Protein AF-A0A9X3PUH5-F1 (afdb_monomer)

Solvent-accessible surface area (backbone atoms only — not comparable to full-atom values): 4680 Å² total; per-residue (Å²): 133,56,73,70,54,30,63,74,72,67,54,59,85,87,54,83,52,70,69,60,52,54,54,50,45,68,66,45,50,65,56,52,54,53,59,71,72,48,62,94,79,75,66,82,74,56,64,90,92,58,87,56,35,71,67,63,54,52,60,34,46,77,75,77,41,75,77,88,76,79,119

Mean predicted aligned error: 8.76 Å

Radius of gyration: 18.56 Å; Cα contacts (8 Å, |Δi|>4): 20; chains: 1; bounding box: 44×30×36 Å

pLDDT: mean 83.21, std 11.69, range [57.34, 95.56]

Secondary structure (DSSP, 8-state):
--HHHHHHHT--TTSPPHHHHHHHHHHHHHHHHHHHHSPTT-SPP--TTSS--HHHHHHHHTTT---S---

Sequence (71 aa):
ETLLHDCLAGDATLFRRADSVELSWKVMDPILDVWKALPSGSVPKYEAGTWGPREADELLQRDGRQWRNPS

Foldseek 3Di:
DPVVVCVVVVNCPPPDDPVNVVVVCVVCVVVVVVVVPDDPPPDDDDDPPFLGDPVVQVVQVVVPGGDDDRD

Structure (mmCIF, N/CA/C/O backbone):
data_AF-A0A9X3PUH5-F1
#
_entry.id   AF-A0A9X3PUH5-F1
#
loop_
_atom_site.group_PDB
_atom_site.id
_atom_site.type_symbol
_atom_site.label_atom_id
_atom_site.label_alt_id
_atom_site.label_comp_id
_atom_site.label_asym_id
_atom_site.label_entity_id
_atom_site.label_seq_id
_atom_site.pdbx_PDB_ins_code
_atom_site.Cartn_x
_atom_site.Cartn_y
_atom_site.Cartn_z
_atom_site.occupancy
_atom_site.B_iso_or_equiv
_atom_site.auth_seq_id
_atom_site.auth_comp_id
_atom_site.auth_asym_id
_atom_site.auth_atom_id
_atom_site.pdbx_PDB_model_num
ATOM 1 N N . GLU A 1 1 ? 25.743 -7.576 0.177 1.00 57.34 1 GLU A N 1
ATOM 2 C CA . GLU A 1 1 ? 25.586 -6.476 -0.792 1.00 57.34 1 GLU A CA 1
ATOM 3 C C . GLU A 1 1 ? 25.353 -7.119 -2.150 1.00 57.34 1 GLU A C 1
ATOM 5 O O . GLU A 1 1 ? 26.262 -7.758 -2.654 1.00 57.34 1 GLU A O 1
ATOM 10 N N . THR A 1 2 ? 24.110 -7.108 -2.639 1.00 63.25 2 THR A N 1
ATOM 11 C CA . THR A 1 2 ? 23.666 -8.025 -3.715 1.00 63.25 2 THR A CA 1
ATOM 12 C C . THR A 1 2 ? 23.198 -7.251 -4.948 1.00 63.25 2 THR A C 1
ATOM 14 O O . THR A 1 2 ? 23.682 -7.493 -6.041 1.00 63.25 2 THR A O 1
ATOM 17 N N . LEU A 1 3 ? 22.409 -6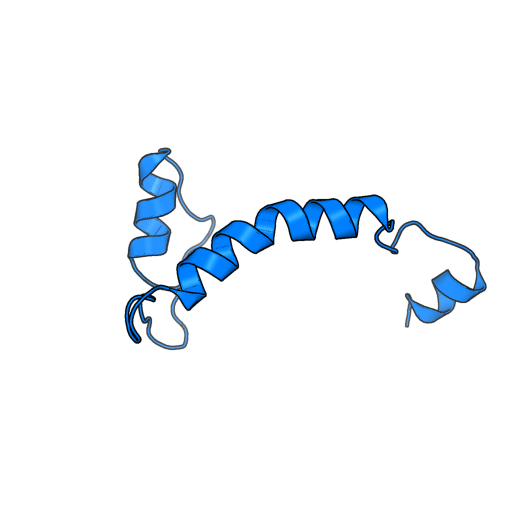.186 -4.760 1.00 70.88 3 LEU A N 1
ATOM 18 C CA . LEU A 1 3 ? 21.921 -5.333 -5.856 1.00 70.88 3 LEU A CA 1
ATOM 19 C C . LEU A 1 3 ? 23.036 -4.691 -6.705 1.00 70.88 3 LEU A C 1
ATOM 21 O O . LEU A 1 3 ? 22.915 -4.620 -7.922 1.00 70.88 3 LEU A O 1
ATOM 25 N N . LEU A 1 4 ? 24.125 -4.231 -6.077 1.00 68.31 4 LEU A N 1
ATOM 26 C CA . LEU A 1 4 ? 25.273 -3.647 -6.787 1.00 68.31 4 LEU A CA 1
ATOM 27 C C . LEU A 1 4 ? 26.075 -4.700 -7.565 1.00 68.31 4 LEU A C 1
ATOM 29 O O . LEU A 1 4 ? 26.533 -4.426 -8.671 1.00 68.31 4 LEU A O 1
ATOM 33 N N . HIS A 1 5 ? 26.217 -5.901 -7.003 1.00 69.44 5 HIS A N 1
ATOM 34 C CA . HIS A 1 5 ? 26.874 -7.027 -7.662 1.00 69.44 5 HIS A CA 1
ATOM 35 C C . HIS A 1 5 ? 26.075 -7.489 -8.892 1.00 69.44 5 HIS A C 1
ATOM 37 O O . HIS A 1 5 ? 26.651 -7.689 -9.960 1.00 69.44 5 HIS A O 1
ATOM 43 N N . ASP A 1 6 ? 24.748 -7.558 -8.780 1.00 60.88 6 ASP A N 1
ATOM 44 C CA . ASP A 1 6 ? 23.867 -8.021 -9.859 1.00 60.88 6 ASP A CA 1
ATOM 45 C C . ASP A 1 6 ? 23.785 -7.010 -11.018 1.00 60.88 6 ASP A C 1
ATOM 47 O O . ASP A 1 6 ? 23.773 -7.4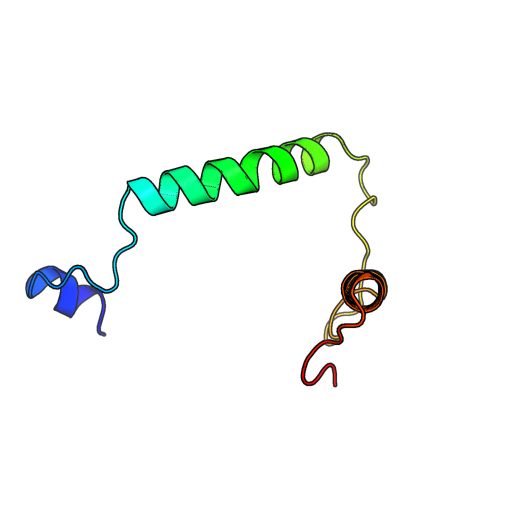08 -12.184 1.00 60.88 6 ASP A O 1
ATOM 51 N N . CYS A 1 7 ? 23.869 -5.703 -10.725 1.00 60.41 7 CYS A N 1
ATOM 52 C CA . CYS A 1 7 ? 24.062 -4.656 -11.739 1.00 60.41 7 CYS A CA 1
ATOM 53 C C . CYS A 1 7 ? 25.323 -4.882 -12.588 1.00 60.41 7 CYS A C 1
ATOM 55 O O . CYS A 1 7 ? 25.289 -4.711 -13.805 1.00 60.41 7 CYS A O 1
ATOM 57 N N . LEU A 1 8 ? 26.444 -5.229 -11.945 1.00 67.00 8 LEU A N 1
ATOM 58 C CA . LEU A 1 8 ? 27.737 -5.421 -12.612 1.00 67.00 8 LEU A CA 1
ATOM 59 C C . LEU A 1 8 ? 27.795 -6.747 -13.383 1.00 67.00 8 LEU A C 1
ATOM 61 O O . LEU A 1 8 ? 28.451 -6.821 -14.419 1.00 67.00 8 LEU A O 1
ATOM 65 N N . ALA A 1 9 ? 27.088 -7.771 -12.899 1.00 73.75 9 ALA A N 1
ATOM 66 C CA . ALA A 1 9 ? 26.954 -9.071 -13.554 1.00 73.75 9 ALA A CA 1
ATOM 67 C C . ALA A 1 9 ? 25.931 -9.076 -14.711 1.00 73.75 9 ALA A C 1
ATOM 69 O O . ALA A 1 9 ? 25.856 -10.055 -15.452 1.00 73.75 9 ALA A O 1
ATOM 70 N N . GLY A 1 10 ? 25.159 -7.994 -14.885 1.00 60.31 10 GLY A N 1
ATOM 71 C CA . GLY A 1 10 ? 24.127 -7.881 -15.919 1.00 60.31 10 GLY A CA 1
ATOM 72 C C . GLY A 1 10 ? 22.870 -8.710 -15.638 1.00 60.31 10 GLY A C 1
ATOM 73 O O . GLY A 1 10 ? 22.093 -8.966 -16.560 1.00 60.31 10 GLY A O 1
ATOM 74 N N . ASP A 1 11 ? 22.656 -9.132 -14.388 1.00 61.78 11 ASP A N 1
ATOM 75 C CA . ASP A 1 11 ? 21.472 -9.893 -14.000 1.00 61.78 11 ASP A CA 1
ATOM 76 C C . ASP A 1 11 ? 20.308 -8.944 -13.680 1.00 61.78 11 ASP A C 1
ATOM 78 O O . ASP A 1 11 ? 20.257 -8.271 -12.649 1.00 61.78 11 ASP A O 1
ATOM 82 N N . ALA A 1 12 ? 19.350 -8.884 -14.605 1.00 62.47 12 ALA A N 1
ATOM 83 C CA . ALA A 1 12 ? 18.183 -8.018 -14.510 1.00 62.47 12 ALA A CA 1
ATOM 84 C C . ALA A 1 12 ? 17.015 -8.624 -13.701 1.00 62.47 12 ALA A C 1
ATOM 86 O O . ALA A 1 12 ? 15.963 -7.992 -13.608 1.00 62.47 12 ALA A O 1
ATOM 87 N N . THR A 1 13 ? 17.142 -9.831 -13.130 1.00 67.12 13 THR A N 1
ATOM 88 C CA . THR A 1 13 ? 16.014 -10.531 -12.474 1.00 67.12 13 THR A CA 1
ATOM 89 C C . THR A 1 13 ? 15.449 -9.809 -11.252 1.00 67.12 13 THR A C 1
ATOM 91 O O . THR A 1 13 ? 14.250 -9.910 -10.985 1.00 67.12 13 THR A O 1
ATOM 94 N N . LEU A 1 14 ? 16.270 -9.041 -10.533 1.00 65.38 14 LEU A N 1
ATOM 95 C CA . LEU A 1 14 ? 15.836 -8.258 -9.371 1.00 65.38 14 LEU A CA 1
ATOM 96 C C . LEU A 1 14 ? 15.362 -6.840 -9.725 1.00 65.38 14 LEU A C 1
ATOM 98 O O . LEU A 1 14 ? 14.897 -6.110 -8.847 1.00 65.38 14 LEU A O 1
ATOM 102 N N . PHE A 1 15 ? 15.439 -6.444 -10.998 1.00 70.50 15 PHE A N 1
ATOM 103 C CA . PHE A 1 15 ? 15.024 -5.120 -11.446 1.00 70.50 15 PHE A CA 1
ATOM 104 C C . PHE A 1 15 ? 13.609 -5.159 -12.018 1.00 70.50 15 PHE A C 1
ATOM 106 O O . PHE A 1 15 ? 13.257 -5.972 -12.874 1.00 70.50 15 PHE A O 1
ATOM 113 N N . ARG A 1 16 ? 12.765 -4.234 -11.551 1.00 67.56 16 ARG A N 1
ATOM 114 C CA . ARG A 1 16 ? 11.424 -4.049 -12.111 1.00 67.56 16 ARG A CA 1
ATOM 115 C C . ARG A 1 16 ? 11.562 -3.484 -13.520 1.00 67.56 16 ARG A C 1
ATOM 117 O O . ARG A 1 16 ? 12.156 -2.428 -13.720 1.00 67.56 16 ARG A O 1
ATOM 124 N N . ARG A 1 17 ? 10.992 -4.186 -14.497 1.00 78.94 17 ARG A N 1
ATOM 125 C CA . ARG A 1 17 ? 10.915 -3.723 -15.886 1.00 78.94 17 ARG A CA 1
ATOM 126 C C . ARG A 1 17 ? 10.036 -2.469 -15.973 1.00 78.94 17 ARG A C 1
ATOM 128 O O . ARG A 1 17 ? 9.090 -2.332 -15.194 1.00 78.94 17 ARG A O 1
ATOM 135 N N . ALA A 1 18 ? 10.331 -1.568 -16.909 1.00 77.88 18 ALA A N 1
ATOM 136 C CA . ALA A 1 18 ? 9.634 -0.282 -17.033 1.00 77.88 18 ALA A CA 1
ATOM 137 C C . ALA A 1 18 ? 8.110 -0.435 -17.222 1.00 77.88 18 ALA A C 1
ATOM 139 O O . ALA A 1 18 ? 7.334 0.246 -16.557 1.00 77.88 18 ALA A O 1
ATOM 140 N N . ASP A 1 19 ? 7.683 -1.410 -18.027 1.00 80.69 19 ASP A N 1
ATOM 141 C CA . ASP A 1 19 ? 6.273 -1.772 -18.230 1.00 80.69 19 ASP A CA 1
ATOM 142 C C . ASP A 1 19 ? 5.556 -2.147 -16.918 1.00 80.69 19 ASP A C 1
ATOM 144 O O . ASP A 1 19 ? 4.430 -1.717 -16.662 1.00 80.69 19 ASP A O 1
ATOM 148 N N . SER A 1 20 ? 6.224 -2.900 -16.041 1.00 81.50 20 SER A N 1
ATOM 149 C CA . SER A 1 20 ? 5.684 -3.283 -14.736 1.00 81.50 20 SER A CA 1
ATOM 150 C C . SER A 1 20 ? 5.523 -2.087 -13.795 1.00 81.50 20 SER A C 1
ATOM 152 O O . SER A 1 20 ? 4.594 -2.065 -12.984 1.00 81.50 20 SER A O 1
ATOM 154 N N . VAL A 1 21 ? 6.400 -1.084 -13.903 1.00 84.69 21 VAL A N 1
ATOM 155 C CA . VAL A 1 21 ? 6.331 0.155 -13.117 1.00 84.69 21 VAL A CA 1
ATOM 156 C C . VAL A 1 21 ? 5.165 1.012 -13.600 1.00 84.69 21 VAL A C 1
ATOM 158 O O . VAL A 1 21 ? 4.345 1.423 -12.782 1.00 84.69 21 VAL A O 1
ATOM 161 N N . GLU A 1 22 ? 5.029 1.210 -14.912 1.00 87.44 22 GLU A N 1
ATOM 162 C CA . GLU A 1 22 ? 3.905 1.949 -15.500 1.00 87.44 22 GLU A CA 1
ATOM 163 C C . GLU A 1 22 ? 2.552 1.317 -15.156 1.00 87.44 22 GLU A C 1
ATOM 165 O O . GLU A 1 22 ? 1.607 2.021 -14.800 1.00 87.44 22 GLU A O 1
ATOM 170 N N . LEU A 1 23 ? 2.444 -0.014 -15.222 1.00 89.19 23 LEU A N 1
ATOM 171 C CA . LEU A 1 23 ? 1.209 -0.705 -14.855 1.00 89.19 23 LEU A CA 1
ATOM 172 C C . LEU A 1 23 ? 0.907 -0.582 -13.356 1.00 89.19 23 LEU A C 1
ATOM 174 O O . LEU A 1 23 ? -0.250 -0.410 -12.982 1.00 89.19 23 LEU A O 1
ATOM 178 N N . SER A 1 24 ? 1.938 -0.633 -12.507 1.00 90.00 24 SER A N 1
ATOM 179 C CA . SER A 1 24 ? 1.772 -0.422 -11.064 1.00 90.00 24 SER A CA 1
ATOM 180 C C . SER A 1 24 ? 1.217 0.979 -10.784 1.00 90.00 24 SER A C 1
ATOM 182 O O . SER A 1 24 ? 0.273 1.109 -10.008 1.00 90.00 24 SER A O 1
ATOM 184 N N . TRP A 1 25 ? 1.729 2.010 -11.467 1.00 91.06 25 TRP A N 1
ATOM 185 C CA . TRP A 1 25 ? 1.210 3.377 -11.354 1.00 91.06 25 TRP A CA 1
ATOM 186 C C . TRP A 1 25 ? -0.237 3.501 -11.827 1.00 91.06 25 TRP A C 1
ATOM 188 O O . TRP A 1 25 ? -1.061 4.017 -11.079 1.00 91.06 25 TRP A O 1
ATOM 198 N N . LYS A 1 26 ? -0.595 2.906 -12.973 1.00 92.81 26 LYS A N 1
ATOM 199 C CA . LYS A 1 26 ? -1.987 2.897 -13.469 1.00 92.81 26 LYS A CA 1
ATOM 200 C C . LYS A 1 26 ? -2.995 2.335 -12.460 1.00 92.81 26 LYS A C 1
ATOM 202 O O . LYS A 1 26 ? -4.152 2.742 -12.472 1.00 92.81 26 LYS A O 1
ATOM 207 N N . VAL A 1 27 ? -2.580 1.390 -11.614 1.00 93.31 27 VAL A N 1
ATOM 208 C CA . VAL A 1 27 ? -3.432 0.825 -10.554 1.00 93.31 27 VAL A CA 1
ATOM 209 C C . VAL A 1 27 ? -3.492 1.739 -9.324 1.00 93.31 27 VAL A C 1
ATOM 211 O O . VAL A 1 27 ? -4.541 1.834 -8.692 1.00 93.31 27 VAL A O 1
ATOM 214 N N . MET A 1 28 ? -2.392 2.412 -8.979 1.00 93.31 28 MET A N 1
ATOM 215 C CA . MET A 1 28 ? -2.291 3.244 -7.773 1.00 93.31 28 MET A CA 1
ATOM 216 C C . MET A 1 28 ? -2.892 4.641 -7.945 1.00 93.31 28 MET A C 1
ATOM 218 O O . MET A 1 28 ? -3.519 5.143 -7.013 1.00 93.31 28 MET A O 1
ATOM 222 N N . ASP A 1 29 ? -2.745 5.254 -9.119 1.00 94.88 29 ASP A N 1
ATOM 223 C CA . ASP A 1 29 ? -3.235 6.604 -9.421 1.00 94.88 29 ASP A CA 1
ATOM 224 C C . ASP A 1 29 ? -4.702 6.841 -9.013 1.00 94.88 29 ASP A C 1
ATOM 226 O O . ASP A 1 29 ? -4.949 7.779 -8.248 1.00 94.88 29 ASP A O 1
ATOM 230 N N . PRO A 1 30 ? -5.682 5.989 -9.389 1.00 94.56 30 PRO A N 1
ATOM 231 C CA . PRO A 1 30 ? -7.072 6.217 -8.990 1.00 94.56 30 PRO A CA 1
ATOM 232 C C . PRO A 1 30 ? -7.287 6.150 -7.470 1.00 94.56 30 PRO A C 1
ATOM 234 O O . PRO A 1 30 ? -8.153 6.844 -6.941 1.00 94.56 30 PRO A O 1
ATOM 237 N N . ILE A 1 31 ? -6.499 5.347 -6.745 1.00 91.81 31 ILE A N 1
ATOM 238 C CA . ILE A 1 31 ? -6.569 5.260 -5.277 1.00 91.81 31 ILE A CA 1
ATOM 239 C C . ILE A 1 31 ? -6.058 6.565 -4.658 1.00 91.81 31 ILE A C 1
ATOM 241 O O . ILE A 1 31 ? -6.685 7.119 -3.753 1.00 91.81 31 ILE A O 1
ATOM 245 N N . LEU A 1 32 ? -4.937 7.077 -5.170 1.00 91.00 32 LEU A N 1
ATOM 246 C CA . LEU A 1 32 ? -4.333 8.322 -4.700 1.00 91.00 32 LEU A CA 1
ATOM 247 C C . LEU A 1 32 ? -5.232 9.531 -4.961 1.00 91.00 32 LEU A C 1
ATOM 249 O O . LEU A 1 32 ? -5.317 10.419 -4.113 1.00 91.00 32 LEU A O 1
ATOM 253 N N . ASP A 1 33 ? -5.918 9.569 -6.100 1.00 93.94 33 ASP A N 1
ATOM 254 C CA . ASP A 1 33 ? -6.840 10.657 -6.427 1.00 93.94 33 ASP A CA 1
ATOM 255 C C . ASP A 1 33 ? -8.048 10.688 -5.484 1.00 93.94 33 ASP A C 1
ATOM 257 O O . ASP A 1 33 ? -8.420 11.758 -4.997 1.00 93.94 33 ASP A O 1
ATOM 261 N N . VAL A 1 34 ? -8.596 9.520 -5.126 1.00 91.31 34 VAL A N 1
ATOM 262 C CA . VAL A 1 34 ? -9.635 9.422 -4.088 1.00 91.31 34 VAL A CA 1
ATOM 263 C C . VAL A 1 34 ? -9.102 9.917 -2.744 1.00 91.31 34 VAL A C 1
ATOM 265 O O . VAL A 1 34 ? -9.759 10.720 -2.084 1.00 91.31 34 VAL A O 1
ATOM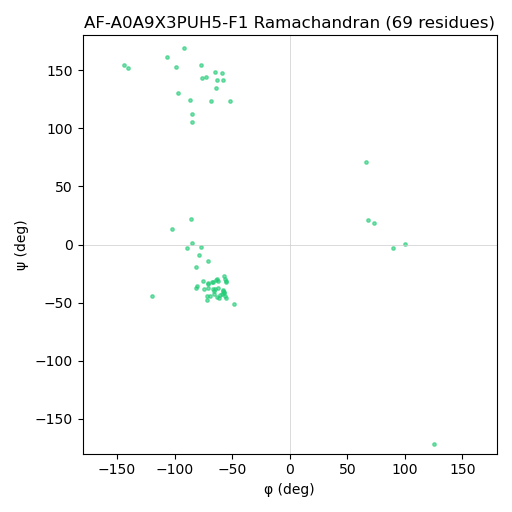 268 N N . TRP A 1 35 ? -7.903 9.497 -2.337 1.00 89.62 35 TRP A N 1
ATOM 269 C CA . TRP A 1 35 ? -7.317 9.927 -1.064 1.00 89.62 35 TRP A CA 1
ATOM 270 C C . TRP A 1 35 ? -7.071 11.435 -0.982 1.00 89.62 35 TRP A C 1
ATOM 272 O O . TRP A 1 35 ? -7.303 12.018 0.073 1.00 89.62 35 TRP A O 1
ATOM 282 N N . LYS A 1 36 ? -6.655 12.082 -2.078 1.00 90.50 36 LYS A N 1
ATOM 283 C CA . LYS A 1 36 ? -6.485 13.546 -2.134 1.00 90.50 36 LYS A CA 1
ATOM 284 C C . LYS A 1 36 ? -7.810 14.301 -2.009 1.00 90.50 36 LYS A C 1
ATOM 286 O O . LYS A 1 36 ? -7.820 15.413 -1.491 1.00 90.50 36 LYS A O 1
ATOM 291 N N . ALA A 1 37 ? -8.902 1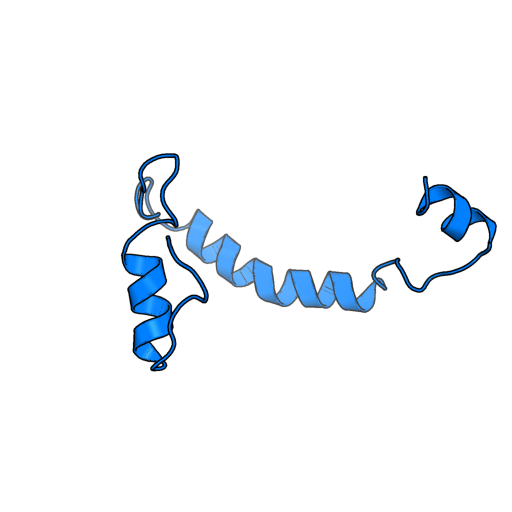3.729 -2.515 1.00 91.75 37 ALA A N 1
ATOM 292 C CA . ALA A 1 37 ? -10.224 14.352 -2.490 1.00 91.75 37 ALA A CA 1
ATOM 293 C C . ALA A 1 37 ? -10.955 14.178 -1.146 1.00 91.75 37 ALA A C 1
ATOM 295 O O . ALA A 1 37 ? -11.903 14.913 -0.861 1.00 91.75 37 ALA A O 1
ATOM 296 N N . LEU A 1 38 ? -10.546 13.207 -0.324 1.00 88.44 38 LEU A N 1
ATOM 297 C CA . LEU A 1 38 ? -11.186 12.926 0.956 1.00 88.44 38 LEU A CA 1
ATOM 298 C C . LEU A 1 38 ? -10.807 13.959 2.036 1.00 88.44 38 LEU A C 1
ATOM 300 O O . LEU A 1 38 ? -9.651 14.378 2.121 1.00 88.44 38 LEU A O 1
ATOM 304 N N . PRO A 1 39 ? -11.745 14.339 2.925 1.00 87.25 39 PRO A N 1
ATOM 305 C CA . PRO A 1 39 ? -11.446 15.202 4.062 1.00 87.25 39 PRO A CA 1
ATOM 306 C C . PRO A 1 39 ? -10.378 14.612 4.994 1.00 87.25 39 PRO A C 1
ATOM 308 O O . PRO A 1 39 ? -10.323 13.398 5.224 1.00 87.25 39 PRO A O 1
ATOM 311 N N . SER A 1 40 ? -9.583 15.482 5.616 1.00 76.12 40 SER A N 1
ATOM 312 C CA . SER A 1 40 ? -8.641 15.117 6.678 1.00 76.12 40 SER A CA 1
ATOM 313 C C . SER A 1 40 ? -9.335 14.313 7.785 1.00 76.12 40 SER A C 1
ATOM 315 O O . SER A 1 40 ? -10.298 14.782 8.386 1.00 76.12 40 SER A O 1
ATOM 317 N N . GLY A 1 41 ? -8.835 13.107 8.070 1.00 73.31 41 GLY A N 1
ATOM 318 C CA . GLY A 1 41 ? -9.417 12.192 9.064 1.00 73.31 41 GLY A CA 1
ATOM 319 C C . GLY A 1 41 ? -10.288 11.073 8.485 1.00 73.31 41 GLY A C 1
ATOM 320 O O . GLY A 1 41 ? -10.760 10.238 9.246 1.00 73.31 41 GLY A O 1
ATOM 321 N N . SER A 1 42 ? -10.446 11.010 7.159 1.00 82.25 42 SER A N 1
ATOM 322 C CA . SER A 1 42 ? -11.146 9.906 6.476 1.00 82.25 42 SER A CA 1
ATOM 323 C C . SER A 1 42 ? -10.368 8.583 6.484 1.00 82.25 42 SER A C 1
ATOM 325 O O . SER A 1 42 ? -10.931 7.537 6.176 1.00 82.25 42 SER A O 1
ATOM 327 N N . VAL A 1 43 ? -9.073 8.620 6.816 1.00 85.25 43 VAL A N 1
ATOM 328 C CA . VAL A 1 43 ? -8.240 7.422 6.977 1.00 85.25 43 VAL A CA 1
ATOM 329 C C . VAL A 1 43 ? -8.378 6.912 8.418 1.00 85.25 43 VAL A C 1
ATOM 331 O O . VAL A 1 43 ? -8.103 7.684 9.345 1.00 85.25 43 VAL A O 1
ATOM 334 N N . PRO A 1 44 ? -8.769 5.640 8.626 1.00 89.00 44 PRO A N 1
ATOM 335 C CA . PRO A 1 44 ? -8.879 5.056 9.957 1.00 89.00 44 PRO A CA 1
ATOM 336 C C . PRO A 1 44 ? -7.558 5.119 10.726 1.00 89.00 44 PRO A C 1
ATOM 338 O O . PRO A 1 44 ? -6.477 4.920 10.170 1.00 89.00 44 PRO A O 1
ATOM 341 N N . LYS A 1 45 ? -7.651 5.385 12.029 1.00 90.69 45 LYS A N 1
ATOM 342 C CA . LYS A 1 45 ? -6.503 5.397 12.941 1.00 90.69 45 LYS A CA 1
ATOM 343 C C . LYS A 1 45 ? -6.427 4.077 13.694 1.00 90.69 45 LYS A C 1
ATOM 345 O O . LYS A 1 45 ? -7.446 3.441 13.942 1.00 90.69 45 LYS A O 1
ATOM 350 N N . TYR A 1 46 ? -5.224 3.713 14.104 1.00 91.56 46 TYR A N 1
ATOM 351 C CA . TYR A 1 46 ? -4.963 2.536 14.918 1.00 91.56 46 TYR A CA 1
ATOM 352 C C . TYR A 1 46 ? -3.830 2.829 15.899 1.00 91.56 46 TYR A C 1
ATOM 354 O O . TYR A 1 46 ? -3.020 3.731 15.674 1.00 91.56 46 TYR A O 1
ATOM 362 N N . GLU A 1 47 ? -3.805 2.107 17.015 1.00 91.31 47 GLU A N 1
ATOM 363 C CA . GLU A 1 47 ? -2.755 2.260 18.021 1.00 91.31 47 GLU A CA 1
ATOM 364 C C . GLU A 1 47 ? -1.425 1.674 17.533 1.00 91.31 47 GLU A C 1
ATOM 366 O O . GLU A 1 47 ? -1.379 0.660 16.837 1.00 91.31 47 GLU A O 1
ATOM 371 N N . ALA A 1 48 ? -0.312 2.309 17.902 1.00 91.19 48 ALA A N 1
ATOM 372 C CA . ALA A 1 48 ? 1.007 1.801 17.548 1.00 91.19 48 ALA A CA 1
ATOM 373 C C . ALA A 1 48 ? 1.253 0.433 18.208 1.00 91.19 48 ALA A C 1
ATOM 375 O O . ALA A 1 48 ? 1.003 0.258 19.397 1.00 91.19 48 ALA A O 1
ATOM 376 N N . GLY A 1 49 ? 1.770 -0.525 17.436 1.00 87.81 49 GLY A N 1
ATOM 377 C CA . GLY A 1 49 ? 1.990 -1.900 17.894 1.00 87.81 49 GLY A CA 1
ATOM 378 C C . GLY A 1 49 ? 0.801 -2.839 17.674 1.00 87.81 49 GLY A C 1
ATOM 379 O O . GLY A 1 49 ? 0.936 -4.030 17.935 1.00 87.81 49 GLY A O 1
ATOM 380 N N . THR A 1 50 ? -0.331 -2.343 17.161 1.00 90.06 50 THR A N 1
ATOM 381 C CA . THR A 1 50 ? -1.433 -3.196 16.697 1.00 90.06 50 THR A CA 1
ATOM 382 C C . THR A 1 50 ? -1.303 -3.516 15.206 1.00 90.06 50 THR A C 1
ATOM 384 O O . THR A 1 50 ? -0.499 -2.923 14.483 1.00 90.06 50 THR A O 1
ATOM 387 N N . TRP A 1 51 ? -2.121 -4.458 14.736 1.00 88.69 51 TRP A N 1
ATOM 388 C CA . TRP A 1 51 ? -2.153 -4.913 13.342 1.00 88.69 51 TRP A CA 1
ATOM 389 C C . TRP A 1 51 ? -2.856 -3.962 12.370 1.00 88.69 51 TRP A C 1
ATOM 391 O O . TRP A 1 51 ? -2.877 -4.220 11.167 1.00 88.69 51 TRP A O 1
ATOM 401 N N . GLY A 1 52 ? -3.398 -2.851 12.868 1.00 90.75 52 GLY A N 1
ATOM 402 C CA . GLY A 1 52 ? -4.109 -1.876 12.058 1.00 90.75 52 GLY A CA 1
ATOM 403 C C . GLY A 1 52 ? -5.519 -1.588 12.570 1.00 90.75 52 GLY A C 1
ATOM 404 O O . GLY A 1 52 ? -5.890 -1.983 13.677 1.00 90.75 52 GLY A O 1
ATOM 405 N N . PRO A 1 53 ? -6.302 -0.840 11.783 1.00 93.44 53 PRO A N 1
ATOM 406 C CA . PRO A 1 53 ? -7.674 -0.494 12.122 1.00 93.44 53 PRO A CA 1
ATOM 407 C C . PRO A 1 53 ? -8.613 -1.685 11.881 1.00 93.44 53 PRO A C 1
ATOM 409 O O . PRO A 1 53 ? -8.361 -2.514 11.006 1.00 93.44 53 PRO A O 1
ATOM 412 N N . ARG A 1 54 ? -9.741 -1.735 12.597 1.00 91.19 54 ARG A N 1
ATOM 413 C CA . ARG A 1 54 ? -10.770 -2.787 12.453 1.00 91.19 54 ARG A CA 1
ATOM 414 C C . ARG A 1 54 ? -11.278 -2.912 11.011 1.00 91.19 54 ARG A C 1
ATOM 416 O O . ARG A 1 54 ? -11.596 -4.001 10.543 1.00 91.19 54 ARG A O 1
ATOM 423 N N . GLU A 1 55 ? -11.313 -1.801 10.289 1.00 92.94 55 GLU A N 1
ATOM 424 C CA . GLU A 1 55 ? -11.696 -1.706 8.883 1.00 92.94 55 GLU A CA 1
ATOM 425 C C . GLU A 1 55 ? -10.827 -2.597 7.973 1.00 92.94 55 GLU A C 1
ATOM 427 O O . GLU A 1 55 ? -11.299 -3.057 6.932 1.00 92.94 55 GLU A O 1
ATOM 432 N N . ALA A 1 56 ? -9.576 -2.882 8.359 1.00 91.06 56 ALA A N 1
ATOM 433 C CA . ALA A 1 56 ? -8.700 -3.794 7.624 1.00 91.06 56 ALA A CA 1
ATOM 434 C C . ALA A 1 56 ? -9.140 -5.263 7.752 1.00 91.06 56 ALA A C 1
ATOM 436 O O . ALA A 1 56 ? -9.004 -6.027 6.793 1.00 91.06 56 ALA A O 1
ATOM 437 N N . ASP A 1 57 ? -9.685 -5.666 8.903 1.00 92.12 57 ASP A N 1
ATOM 438 C CA . ASP A 1 57 ? -10.272 -6.997 9.091 1.00 92.12 57 ASP A CA 1
ATOM 439 C C . ASP A 1 57 ? -11.600 -7.118 8.342 1.00 92.12 57 ASP A C 1
ATOM 441 O O . ASP A 1 57 ? -11.832 -8.097 7.630 1.00 92.12 57 ASP A O 1
ATOM 445 N N . GLU A 1 58 ? -12.454 -6.097 8.446 1.00 93.69 58 GLU A N 1
ATOM 446 C CA . GLU A 1 58 ? -13.744 -6.048 7.751 1.00 93.69 58 GLU A CA 1
ATOM 447 C C . GLU A 1 58 ? -13.577 -6.160 6.234 1.00 93.69 58 GLU A C 1
ATOM 449 O O . GLU A 1 58 ? -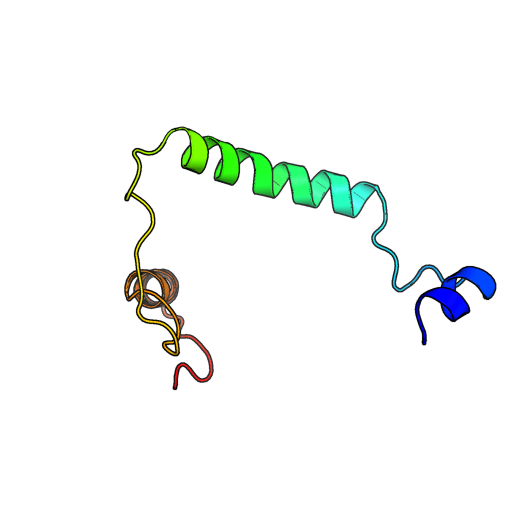14.344 -6.866 5.578 1.00 93.69 58 GLU A O 1
ATOM 454 N N . LEU A 1 59 ? -12.546 -5.519 5.672 1.00 93.38 59 LEU A N 1
ATOM 455 C CA . LEU A 1 59 ? -12.226 -5.604 4.249 1.00 93.38 59 LEU A CA 1
ATOM 456 C C . LEU A 1 59 ? -12.036 -7.053 3.786 1.00 93.38 59 LEU A C 1
ATOM 458 O O . LEU A 1 59 ? -12.589 -7.436 2.758 1.00 93.38 59 LEU A O 1
ATOM 462 N N . LEU A 1 60 ? -11.280 -7.862 4.533 1.00 93.50 60 LEU A N 1
ATOM 463 C CA . LEU A 1 60 ? -11.062 -9.265 4.177 1.00 93.50 60 LEU A CA 1
ATOM 464 C C . LEU A 1 60 ? -12.288 -10.135 4.464 1.00 93.50 60 LEU A C 1
ATOM 466 O O . LEU A 1 60 ? -12.605 -11.017 3.661 1.00 93.50 60 LEU A O 1
ATOM 470 N N . GLN A 1 61 ? -12.994 -9.871 5.566 1.00 94.69 61 GLN A N 1
ATOM 471 C CA . GLN A 1 61 ? -14.187 -10.626 5.958 1.00 94.69 61 GLN A CA 1
ATOM 472 C C . GLN A 1 61 ? -15.313 -10.516 4.925 1.00 94.69 61 GLN A C 1
ATOM 474 O O . GLN A 1 61 ? -16.046 -11.484 4.730 1.00 94.69 61 GLN A O 1
ATOM 479 N N . ARG A 1 62 ? -15.417 -9.387 4.206 1.00 94.38 62 ARG A N 1
ATOM 480 C CA . ARG A 1 62 ? -16.362 -9.221 3.081 1.00 94.38 62 ARG A CA 1
ATOM 481 C C . ARG A 1 62 ? -16.183 -10.276 1.989 1.00 94.38 62 ARG A C 1
ATOM 483 O O . ARG A 1 62 ? -17.165 -10.658 1.362 1.00 94.38 62 ARG A O 1
ATOM 490 N N . ASP A 1 63 ? -14.963 -10.779 1.821 1.00 95.56 63 ASP A N 1
ATOM 491 C CA . ASP A 1 63 ? -14.629 -11.850 0.881 1.00 95.56 63 ASP A CA 1
ATOM 492 C C . ASP A 1 63 ? -14.452 -13.217 1.575 1.00 95.56 63 ASP A C 1
ATOM 494 O O . ASP A 1 63 ? -13.895 -14.146 0.990 1.00 95.56 63 ASP A O 1
ATOM 498 N N . GLY A 1 64 ? -14.876 -13.350 2.840 1.00 94.38 64 GLY A N 1
ATOM 499 C CA . GLY A 1 64 ? -14.730 -14.572 3.640 1.00 94.38 64 GLY A CA 1
ATOM 500 C C . GLY A 1 64 ? -13.281 -14.909 4.010 1.00 94.38 64 GLY A C 1
ATOM 501 O O . 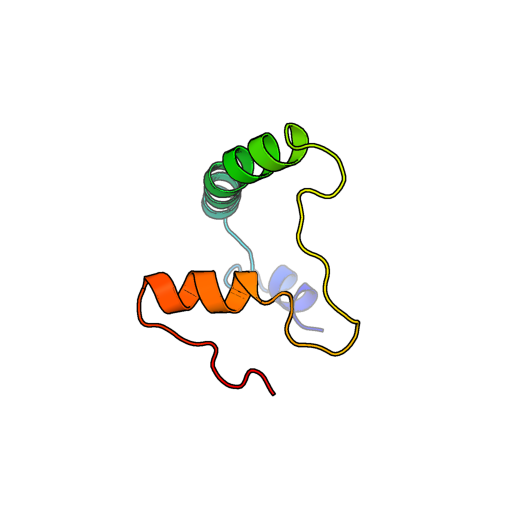GLY A 1 64 ? -12.966 -16.066 4.292 1.00 94.38 64 GLY A O 1
ATOM 502 N N . ARG A 1 65 ? -12.378 -13.923 3.971 1.00 94.50 65 ARG A N 1
ATOM 503 C CA . ARG A 1 65 ? -10.945 -14.082 4.249 1.00 94.50 65 ARG A CA 1
ATOM 504 C C . ARG A 1 65 ? -10.575 -13.475 5.600 1.00 94.50 65 ARG A C 1
ATOM 506 O O . ARG A 1 65 ? -11.284 -12.631 6.135 1.00 94.50 65 ARG A O 1
ATOM 513 N N . GLN A 1 66 ? -9.425 -13.889 6.122 1.00 93.25 6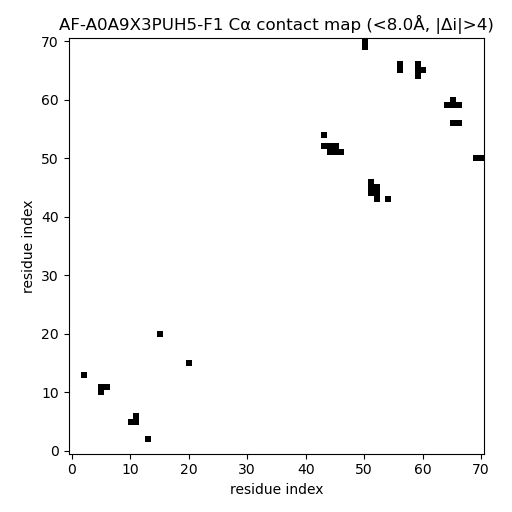6 GLN A N 1
ATOM 514 C CA . GLN A 1 66 ? -8.831 -13.350 7.346 1.00 93.25 66 GLN A CA 1
ATOM 515 C C . GLN A 1 66 ? -7.314 -13.221 7.189 1.00 93.25 66 GLN A C 1
ATOM 517 O O . GLN A 1 66 ? -6.697 -13.986 6.437 1.00 93.25 66 GLN A O 1
ATOM 522 N N . TRP A 1 67 ? -6.712 -12.271 7.905 1.00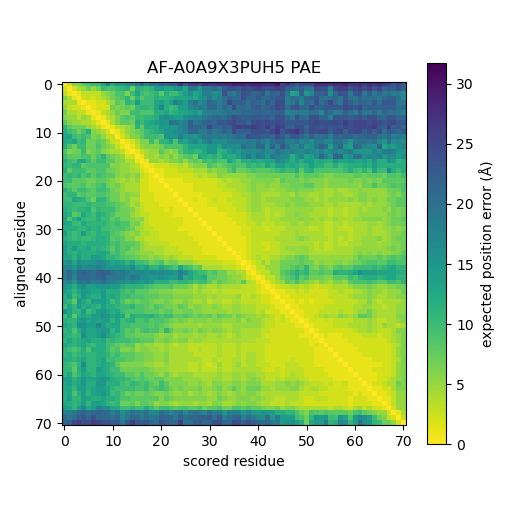 90.12 67 TRP A N 1
ATOM 523 C CA . TRP A 1 67 ? -5.260 -12.121 7.950 1.00 90.12 67 TRP A CA 1
ATOM 524 C C . TRP A 1 67 ? -4.609 -13.362 8.566 1.00 90.12 67 TRP A C 1
ATOM 526 O O . TRP A 1 67 ? -5.126 -13.966 9.507 1.00 90.12 67 TRP A O 1
ATOM 536 N N . ARG A 1 68 ? -3.455 -13.766 8.026 1.00 85.31 68 ARG A N 1
ATOM 537 C CA . ARG A 1 68 ? -2.658 -14.837 8.627 1.00 85.31 68 ARG A CA 1
ATOM 538 C C . ARG A 1 68 ? -1.780 -14.231 9.716 1.00 85.31 68 ARG A C 1
ATOM 540 O O . ARG A 1 68 ? -0.852 -13.500 9.396 1.00 85.31 68 ARG A O 1
ATOM 547 N N . ASN A 1 69 ? -2.082 -14.600 10.959 1.00 77.81 69 ASN A N 1
ATOM 548 C CA . ASN A 1 69 ? -1.425 -14.162 12.190 1.00 77.81 69 ASN A CA 1
ATOM 549 C C . ASN A 1 69 ? -1.603 -12.667 12.527 1.00 77.81 69 ASN A C 1
ATOM 551 O O . ASN A 1 69 ? -0.635 -11.935 12.432 1.00 77.81 69 ASN A O 1
ATOM 555 N N . PRO A 1 70 ? -2.804 -12.210 12.925 1.00 66.44 70 PRO A N 1
ATOM 556 C CA . PRO A 1 70 ? -3.068 -10.824 13.325 1.00 66.44 70 PRO A CA 1
ATOM 557 C C . PRO A 1 70 ? -2.755 -10.535 14.811 1.00 66.44 70 PRO A C 1
ATOM 559 O O . PRO A 1 70 ? -3.330 -9.615 15.390 1.00 66.44 70 PRO A O 1
ATOM 562 N N . SER A 1 71 ? -1.900 -11.338 15.459 1.00 59.59 71 SER A N 1
ATOM 563 C CA . SER A 1 71 ? -1.543 -11.234 16.885 1.00 59.59 71 SER A CA 1
ATOM 564 C C . SER A 1 71 ? -0.052 -11.418 17.104 1.00 59.59 71 SER A C 1
ATOM 56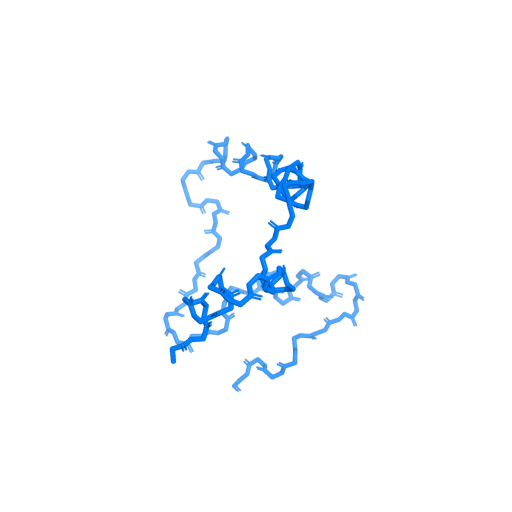6 O O . SER A 1 71 ? 0.487 -12.406 16.553 1.00 59.59 71 SER A O 1
#